Protein AF-A0AAN1PN14-F1 (afdb_monomer_lite)

Organism: Vibrio vulnificus (NCBI:txid672)

Foldseek 3Di:
DALLVLLLVQLVCQLVVVLVVQCVVDPDNPVSNVVSCVLSVVLSNVSSVVSSVQLVCVLVVNDDLVVLLQVLLVSQLVSLVVVVVVVQVVCVVVPDDPCVVNDPVVVVCCCVVPSVVVSNVSSNVSSVSSNVSVVVSNVVSVD

Radius of gyration: 17.79 Å; chains: 1; bounding box: 39×29×52 Å

Structure (mmCIF, N/CA/C/O backbone):
data_AF-A0AAN1PN14-F1
#
_entry.id   AF-A0AAN1PN14-F1
#
loop_
_atom_site.group_PDB
_atom_site.id
_atom_site.type_symbol
_atom_site.label_atom_id
_atom_site.label_alt_id
_atom_site.label_comp_id
_atom_site.label_asym_id
_atom_site.label_entity_id
_atom_site.label_seq_id
_atom_site.pdbx_PDB_ins_code
_atom_site.Cartn_x
_atom_site.Cartn_y
_atom_site.Cartn_z
_atom_site.occupancy
_atom_site.B_iso_or_equiv
_atom_site.auth_seq_id
_atom_site.auth_comp_id
_atom_site.auth_asym_id
_atom_site.auth_atom_id
_atom_site.pdbx_PDB_model_num
ATOM 1 N N . MET A 1 1 ? -9.177 -0.590 23.067 1.00 75.94 1 MET A N 1
ATOM 2 C CA . MET A 1 1 ? -7.770 -0.493 22.576 1.00 75.94 1 MET A CA 1
ATOM 3 C C . MET A 1 1 ? -7.384 0.954 22.214 1.00 75.94 1 MET A C 1
ATOM 5 O O . MET A 1 1 ? -8.272 1.714 21.849 1.00 75.94 1 MET A O 1
ATOM 9 N N . SER A 1 2 ? -6.109 1.380 22.307 1.00 84.75 2 SER A N 1
ATOM 10 C CA . SER A 1 2 ? -5.726 2.765 21.941 1.00 84.75 2 SER A CA 1
ATOM 11 C C . SER A 1 2 ? -5.593 2.947 20.413 1.00 84.75 2 SER A C 1
ATOM 13 O O . SER A 1 2 ? -5.033 2.071 19.748 1.00 84.75 2 SER A O 1
ATOM 15 N N . PRO A 1 3 ? -6.027 4.083 19.825 1.00 81.12 3 PRO A N 1
ATOM 16 C CA . PRO A 1 3 ? -5.933 4.314 18.376 1.00 81.12 3 PRO A CA 1
ATOM 17 C C . PRO A 1 3 ? -4.507 4.250 17.814 1.00 81.12 3 PRO A C 1
ATOM 19 O O . PRO A 1 3 ? -4.302 3.840 16.675 1.00 81.12 3 PRO A O 1
ATOM 22 N N . ARG A 1 4 ? -3.502 4.623 18.620 1.00 84.94 4 ARG A N 1
ATOM 23 C CA . ARG A 1 4 ? -2.086 4.508 18.234 1.00 84.94 4 ARG A CA 1
ATOM 24 C C . ARG A 1 4 ? -1.662 3.052 18.051 1.00 84.94 4 ARG A C 1
ATOM 26 O O . ARG A 1 4 ? -0.962 2.751 17.092 1.00 84.94 4 ARG A O 1
ATOM 33 N N . LEU A 1 5 ? -2.103 2.162 18.941 1.00 86.69 5 LEU A N 1
ATOM 34 C CA . LEU A 1 5 ? -1.763 0.741 18.880 1.00 86.69 5 LEU A CA 1
ATOM 35 C C . LEU A 1 5 ? -2.408 0.062 17.665 1.00 86.69 5 LEU A C 1
ATOM 37 O O . LEU A 1 5 ? -1.736 -0.689 16.967 1.00 86.69 5 LEU A O 1
ATOM 41 N N . ILE A 1 6 ? -3.665 0.406 17.366 1.00 85.94 6 ILE A N 1
ATOM 42 C CA . ILE A 1 6 ? -4.372 -0.033 16.150 1.00 85.94 6 ILE A CA 1
ATOM 43 C C . ILE A 1 6 ? -3.603 0.406 14.895 1.00 85.94 6 ILE A C 1
ATOM 45 O O . ILE A 1 6 ? -3.389 -0.379 13.973 1.00 85.94 6 ILE A O 1
ATOM 49 N N . GLY A 1 7 ? -3.131 1.658 14.876 1.00 84.38 7 GLY A N 1
ATOM 50 C CA . GLY A 1 7 ? -2.312 2.172 13.782 1.00 84.38 7 GLY A CA 1
ATOM 51 C C . GLY A 1 7 ? -1.036 1.362 13.563 1.00 84.38 7 GLY A C 1
ATOM 52 O O . GLY A 1 7 ? -0.779 0.910 12.450 1.00 84.38 7 GLY A O 1
ATOM 53 N N . ILE A 1 8 ? -0.268 1.126 14.629 1.00 88.44 8 ILE A N 1
ATOM 54 C CA . ILE A 1 8 ? 0.968 0.332 14.568 1.00 88.44 8 ILE A CA 1
ATOM 55 C C . ILE A 1 8 ? 0.681 -1.088 14.068 1.00 88.44 8 ILE A C 1
ATOM 57 O O . ILE A 1 8 ? 1.381 -1.563 13.178 1.00 88.44 8 ILE A O 1
ATOM 61 N N . GLN A 1 9 ? -0.365 -1.745 14.579 1.00 88.38 9 GLN A N 1
ATOM 62 C CA . GLN A 1 9 ? -0.741 -3.090 14.140 1.00 88.38 9 GLN A CA 1
ATOM 63 C C . GLN A 1 9 ? -1.064 -3.143 12.650 1.00 88.38 9 GLN A C 1
ATOM 65 O O . GLN A 1 9 ? -0.513 -3.983 11.945 1.00 88.38 9 GLN A O 1
ATOM 70 N N . ASN A 1 10 ? -1.891 -2.222 12.153 1.00 88.25 10 ASN A N 1
ATOM 71 C CA . ASN A 1 10 ? -2.222 -2.178 10.731 1.00 88.25 10 ASN A CA 1
ATOM 72 C C . ASN A 1 10 ? -0.972 -1.937 9.880 1.00 88.25 10 ASN A C 1
ATOM 74 O O . ASN A 1 10 ? -0.794 -2.609 8.870 1.00 88.25 10 ASN A O 1
ATOM 78 N N . GLY A 1 11 ? -0.071 -1.046 10.309 1.00 87.06 11 GLY A N 1
ATOM 79 C CA . GLY A 1 11 ? 1.216 -0.837 9.642 1.00 87.06 11 GLY A CA 1
ATOM 80 C C . GLY A 1 11 ? 2.069 -2.105 9.571 1.00 87.06 11 GLY A C 1
ATOM 81 O O . GLY A 1 11 ? 2.559 -2.451 8.500 1.00 87.06 11 GLY A O 1
ATOM 82 N N . VAL A 1 12 ? 2.202 -2.833 10.683 1.00 91.12 12 VAL A N 1
ATOM 83 C CA . VAL A 1 12 ? 2.953 -4.099 10.735 1.00 91.12 12 VAL A CA 1
ATOM 84 C C . VAL A 1 12 ? 2.306 -5.165 9.851 1.00 91.12 12 VAL A C 1
ATOM 86 O O . VAL A 1 12 ? 3.013 -5.847 9.115 1.00 91.12 12 VAL A O 1
ATOM 89 N N . ILE A 1 13 ? 0.976 -5.285 9.868 1.00 89.44 13 ILE A N 1
ATOM 90 C CA . ILE A 1 13 ? 0.243 -6.233 9.018 1.00 89.44 13 ILE A CA 1
ATOM 91 C C . ILE A 1 13 ? 0.508 -5.938 7.540 1.00 89.44 13 ILE A C 1
ATOM 93 O O . ILE A 1 13 ? 0.811 -6.860 6.790 1.00 89.44 13 ILE A O 1
ATOM 97 N N . VAL A 1 14 ? 0.448 -4.667 7.124 1.00 87.31 14 VAL A N 1
ATOM 98 C CA . VAL A 1 14 ? 0.771 -4.267 5.744 1.00 87.31 14 VAL A CA 1
ATOM 99 C C . VAL A 1 14 ? 2.205 -4.619 5.391 1.00 87.31 14 VAL A C 1
ATOM 101 O O . VAL A 1 14 ? 2.429 -5.217 4.341 1.00 87.31 14 VAL A O 1
ATOM 104 N N . PHE A 1 15 ? 3.155 -4.288 6.265 1.00 89.44 15 PHE A N 1
ATOM 105 C CA . PHE A 1 15 ? 4.563 -4.577 6.033 1.00 89.44 15 PHE A CA 1
ATOM 106 C C . PHE A 1 15 ? 4.792 -6.073 5.813 1.00 89.44 15 PHE A C 1
ATOM 108 O O . PHE A 1 15 ? 5.339 -6.472 4.790 1.00 89.44 15 PHE A O 1
ATOM 115 N N . VAL A 1 16 ? 4.331 -6.902 6.752 1.00 89.62 16 VAL A N 1
ATOM 116 C CA . VAL A 1 16 ? 4.549 -8.352 6.729 1.00 89.62 16 VAL A CA 1
ATOM 117 C C . VAL A 1 16 ? 3.828 -8.994 5.551 1.00 89.62 16 VAL A C 1
ATOM 119 O O . VAL A 1 16 ? 4.437 -9.770 4.823 1.00 89.62 16 VAL A O 1
ATOM 122 N N . PHE A 1 17 ? 2.558 -8.650 5.324 1.00 88.50 17 PHE A N 1
ATOM 123 C CA . PHE A 1 17 ? 1.767 -9.237 4.245 1.00 88.50 17 PHE A CA 1
ATOM 124 C C . PHE A 1 17 ? 2.409 -8.988 2.878 1.00 88.50 17 PHE A C 1
ATOM 126 O O . PHE A 1 17 ? 2.662 -9.932 2.132 1.00 88.50 17 PHE A O 1
ATOM 133 N N . TRP A 1 18 ? 2.730 -7.731 2.564 1.00 85.81 18 TRP A N 1
ATOM 134 C CA . TRP A 1 18 ? 3.303 -7.391 1.263 1.00 85.81 18 TRP A CA 1
ATOM 135 C C . TRP A 1 18 ? 4.757 -7.829 1.118 1.00 85.81 18 TRP A C 1
ATOM 137 O O . TRP A 1 18 ? 5.173 -8.151 0.007 1.00 85.81 18 TRP A O 1
ATOM 147 N N . LEU A 1 19 ? 5.513 -7.914 2.216 1.00 86.06 19 LEU A N 1
ATOM 148 C CA . LEU A 1 19 ? 6.843 -8.514 2.200 1.00 86.06 19 LEU A CA 1
ATOM 149 C C . LEU A 1 19 ? 6.750 -10.000 1.842 1.00 86.06 19 LEU A C 1
ATOM 151 O O . LEU A 1 19 ? 7.468 -10.452 0.958 1.00 86.06 19 LEU A O 1
ATOM 155 N N . CYS A 1 20 ? 5.834 -10.750 2.462 1.00 86.94 20 CYS A N 1
ATOM 156 C CA . CYS A 1 20 ? 5.604 -12.155 2.131 1.00 86.94 20 CYS A CA 1
ATOM 157 C C . CYS A 1 20 ? 5.176 -12.333 0.669 1.00 86.94 20 CYS A C 1
ATOM 159 O O . CYS A 1 20 ? 5.737 -13.178 -0.023 1.00 86.94 20 CYS A O 1
ATOM 161 N N . VAL A 1 21 ? 4.235 -11.518 0.181 1.00 84.75 21 VAL A N 1
ATOM 162 C CA . VAL A 1 21 ? 3.812 -11.549 -1.230 1.00 84.75 21 VAL A CA 1
ATOM 163 C C . VAL A 1 21 ? 4.989 -11.252 -2.162 1.00 84.75 21 VAL A C 1
ATOM 165 O O . VAL A 1 21 ? 5.204 -11.992 -3.116 1.00 84.75 21 VAL A O 1
ATOM 168 N N . GLY A 1 22 ? 5.789 -10.222 -1.875 1.00 82.19 22 GLY A N 1
ATOM 169 C CA . GLY A 1 22 ? 6.963 -9.874 -2.677 1.00 82.19 22 GLY A CA 1
ATOM 170 C C . GLY A 1 22 ? 8.019 -10.980 -2.700 1.00 82.19 22 GLY A C 1
ATOM 171 O O . GLY A 1 22 ? 8.559 -11.295 -3.756 1.00 82.19 22 GLY A O 1
ATOM 172 N N . LEU A 1 23 ? 8.274 -11.624 -1.559 1.00 84.00 23 LEU A N 1
ATOM 173 C CA . LEU A 1 23 ? 9.242 -12.719 -1.462 1.00 84.00 23 LEU A CA 1
ATOM 174 C C . LEU A 1 23 ? 8.794 -13.987 -2.192 1.00 84.00 23 LEU A C 1
ATOM 176 O O . LEU A 1 23 ? 9.643 -14.695 -2.719 1.00 84.00 23 LEU A O 1
ATOM 180 N N . LEU A 1 24 ? 7.489 -14.259 -2.271 1.00 84.31 24 LEU A N 1
ATOM 181 C CA . LEU A 1 24 ? 6.965 -15.370 -3.074 1.00 84.31 24 LEU A CA 1
ATOM 182 C C . LEU A 1 24 ? 7.142 -15.146 -4.582 1.00 84.31 24 LEU A C 1
ATOM 184 O O . LEU A 1 24 ? 7.164 -16.109 -5.344 1.00 84.31 24 LEU A O 1
ATOM 188 N N . LEU A 1 25 ? 7.255 -13.888 -5.013 1.00 81.56 25 LEU A N 1
ATOM 189 C CA . LEU A 1 25 ? 7.358 -13.506 -6.422 1.00 81.56 25 LEU A CA 1
ATOM 190 C C . LEU A 1 25 ? 8.805 -13.385 -6.920 1.00 81.56 25 LEU A C 1
ATOM 192 O O . LEU A 1 25 ? 9.011 -13.196 -8.118 1.00 81.56 25 LEU A O 1
ATOM 196 N N . VAL A 1 26 ? 9.805 -13.477 -6.037 1.00 80.88 26 VAL A N 1
ATOM 197 C CA . VAL A 1 26 ? 11.214 -13.264 -6.394 1.00 80.88 26 VAL A CA 1
ATOM 198 C C . VAL A 1 26 ? 12.054 -14.507 -6.122 1.00 80.88 26 VAL A C 1
ATOM 200 O O . VAL A 1 26 ? 11.977 -15.110 -5.058 1.00 80.88 26 VAL A O 1
ATOM 203 N N . SER A 1 27 ? 12.904 -14.864 -7.086 1.00 75.44 27 SER A N 1
ATOM 204 C CA . SER A 1 27 ? 13.800 -16.022 -6.994 1.00 75.44 27 SER A CA 1
ATOM 205 C C . SER A 1 27 ? 14.961 -15.808 -6.010 1.00 75.44 27 SER A C 1
ATOM 207 O O . SER A 1 27 ? 15.299 -16.714 -5.252 1.00 75.44 27 SER A O 1
ATOM 209 N N . ASP A 1 28 ? 15.535 -14.599 -5.967 1.00 81.75 28 ASP A N 1
ATOM 210 C CA . ASP A 1 28 ? 16.676 -14.247 -5.109 1.00 81.75 28 ASP A CA 1
ATOM 211 C C . ASP A 1 28 ? 16.267 -13.415 -3.888 1.00 81.75 28 ASP A C 1
ATOM 213 O O . ASP A 1 28 ? 16.406 -12.189 -3.832 1.00 81.75 28 ASP A O 1
ATOM 217 N N . TRP A 1 29 ? 15.805 -14.104 -2.848 1.00 78.56 29 TRP A N 1
ATOM 218 C CA . TRP A 1 29 ? 15.353 -13.489 -1.597 1.00 78.56 29 TRP A CA 1
ATOM 219 C C . TRP A 1 29 ? 16.418 -12.608 -0.915 1.00 78.56 29 TRP A C 1
ATOM 221 O O . TRP A 1 29 ? 16.075 -11.607 -0.292 1.00 78.56 29 TRP A O 1
ATOM 231 N N . ARG A 1 30 ? 17.715 -12.918 -1.057 1.00 77.56 30 ARG A N 1
ATOM 232 C CA . ARG A 1 30 ? 18.807 -12.178 -0.388 1.00 77.56 30 ARG A CA 1
ATOM 233 C C . ARG A 1 30 ? 18.923 -10.722 -0.838 1.00 77.56 30 ARG A C 1
ATOM 235 O O . ARG A 1 30 ? 19.200 -9.856 -0.015 1.00 77.56 30 ARG A O 1
ATOM 242 N N . ILE A 1 31 ? 18.707 -10.465 -2.126 1.00 76.12 31 ILE A N 1
ATOM 243 C CA . ILE A 1 31 ? 18.751 -9.115 -2.708 1.00 76.12 31 ILE A CA 1
ATOM 244 C C . ILE A 1 31 ? 17.358 -8.474 -2.637 1.00 76.12 31 ILE A C 1
ATOM 246 O O . ILE A 1 31 ? 17.231 -7.267 -2.434 1.00 76.12 31 ILE A O 1
ATOM 250 N N . ALA A 1 32 ? 16.305 -9.290 -2.721 1.00 74.75 32 ALA A N 1
ATOM 251 C CA . ALA A 1 32 ? 14.925 -8.831 -2.685 1.00 74.75 32 ALA A CA 1
ATOM 252 C C . ALA A 1 32 ? 14.506 -8.261 -1.324 1.00 74.75 32 ALA A C 1
ATOM 254 O O . ALA A 1 32 ? 13.845 -7.230 -1.288 1.00 74.75 32 ALA A O 1
ATOM 255 N N . ILE A 1 33 ? 14.894 -8.892 -0.205 1.00 80.94 33 ILE A N 1
ATOM 256 C CA . ILE A 1 33 ? 14.520 -8.442 1.149 1.00 80.94 33 ILE A CA 1
ATOM 257 C C . ILE A 1 33 ? 14.890 -6.972 1.401 1.00 80.94 33 ILE A C 1
ATOM 259 O O . ILE A 1 33 ? 13.992 -6.213 1.764 1.00 80.94 33 ILE A O 1
ATOM 263 N N . PRO A 1 34 ? 16.153 -6.528 1.231 1.00 81.25 34 PRO A N 1
ATOM 264 C CA . PRO A 1 34 ? 16.516 -5.141 1.517 1.00 81.25 34 PRO A CA 1
ATOM 265 C C . PRO A 1 34 ? 15.812 -4.146 0.586 1.00 81.25 34 PRO A C 1
ATOM 267 O O . PRO A 1 34 ? 15.389 -3.087 1.046 1.00 81.25 34 PRO A O 1
ATOM 270 N N . LEU A 1 35 ? 15.610 -4.502 -0.687 1.00 78.50 35 LEU A N 1
ATOM 271 C CA . LEU A 1 35 ? 14.853 -3.688 -1.644 1.00 78.50 35 LEU A CA 1
ATOM 272 C C . LEU A 1 35 ? 13.378 -3.565 -1.246 1.00 78.50 35 LEU A C 1
ATOM 274 O O . LEU A 1 35 ? 12.856 -2.457 -1.124 1.00 78.50 35 LEU A O 1
ATOM 278 N N . PHE A 1 36 ? 12.709 -4.687 -0.981 1.00 80.81 36 PHE A N 1
ATOM 279 C CA . PHE A 1 36 ? 11.320 -4.683 -0.533 1.00 80.81 36 PHE A CA 1
ATOM 280 C C . PHE A 1 36 ? 11.161 -3.958 0.796 1.00 80.81 36 PHE A C 1
ATOM 282 O O . PHE A 1 36 ? 10.224 -3.183 0.937 1.00 80.81 36 PHE A O 1
ATOM 289 N N . ALA A 1 37 ? 12.074 -4.140 1.749 1.00 82.81 37 ALA A N 1
ATOM 290 C CA . ALA A 1 37 ? 12.035 -3.428 3.019 1.00 82.81 37 ALA A CA 1
ATOM 291 C C . ALA A 1 37 ? 12.166 -1.909 2.823 1.00 82.81 37 ALA A C 1
ATOM 293 O O . ALA A 1 37 ? 11.390 -1.161 3.418 1.00 82.81 37 ALA A O 1
ATOM 294 N N . ALA A 1 38 ? 13.077 -1.454 1.955 1.00 82.81 38 ALA A N 1
ATOM 295 C CA . ALA A 1 38 ? 13.268 -0.033 1.663 1.00 82.81 38 ALA A CA 1
ATOM 296 C C . ALA A 1 38 ? 11.998 0.628 1.103 1.00 82.81 38 ALA A C 1
ATOM 298 O O . ALA A 1 38 ? 11.696 1.768 1.456 1.00 82.81 38 ALA A O 1
ATOM 299 N N . TYR A 1 39 ? 11.222 -0.093 0.288 1.00 81.25 39 TYR A N 1
ATOM 300 C CA . TYR A 1 39 ? 9.966 0.424 -0.256 1.00 81.25 39 TYR A CA 1
ATOM 301 C C . TYR A 1 39 ? 8.758 0.213 0.665 1.00 81.25 39 TYR A C 1
ATOM 303 O O . TYR A 1 39 ? 7.932 1.109 0.821 1.00 81.25 39 TYR A O 1
ATOM 311 N N . LEU A 1 40 ? 8.635 -0.949 1.306 1.00 85.06 40 LEU A N 1
ATOM 312 C CA . LEU A 1 40 ? 7.480 -1.292 2.139 1.00 85.06 40 LEU A CA 1
ATOM 313 C C . LEU A 1 40 ? 7.485 -0.559 3.474 1.00 85.06 40 LEU A C 1
ATOM 315 O O . LEU A 1 40 ? 6.413 -0.272 4.005 1.00 85.06 40 LEU A O 1
ATOM 319 N N . PHE A 1 41 ? 8.654 -0.237 4.023 1.00 87.44 41 PHE A N 1
ATOM 320 C CA . PHE A 1 41 ? 8.757 0.469 5.296 1.00 87.44 41 PHE A CA 1
ATOM 321 C C . PHE A 1 41 ? 8.067 1.847 5.277 1.00 87.44 41 PHE A C 1
ATOM 323 O O . PHE A 1 41 ? 7.170 2.056 6.101 1.00 87.44 41 PHE A O 1
ATOM 330 N N . PRO A 1 42 ? 8.368 2.772 4.339 1.00 85.00 42 PRO A N 1
ATOM 331 C CA . PRO A 1 42 ? 7.678 4.061 4.281 1.00 85.00 42 PRO A CA 1
ATOM 332 C C . PRO A 1 42 ? 6.176 3.909 4.002 1.00 85.00 42 PRO A C 1
ATOM 334 O O . PRO A 1 42 ? 5.374 4.605 4.623 1.00 85.00 42 PRO A O 1
ATOM 337 N N . ILE A 1 43 ? 5.768 2.958 3.153 1.00 86.19 43 ILE A N 1
ATOM 338 C CA . ILE A 1 43 ? 4.343 2.665 2.905 1.00 86.19 43 ILE A CA 1
ATOM 339 C C . ILE A 1 43 ? 3.649 2.245 4.204 1.00 86.19 43 ILE A C 1
ATOM 341 O O . ILE A 1 43 ? 2.569 2.734 4.538 1.00 86.19 43 ILE A O 1
ATOM 345 N N . SER A 1 44 ? 4.289 1.367 4.968 1.00 87.50 44 SER A N 1
ATOM 346 C CA . SER A 1 44 ? 3.746 0.829 6.214 1.00 87.50 44 SER A CA 1
ATOM 347 C C . SER A 1 44 ? 3.639 1.900 7.297 1.00 87.50 44 SER A C 1
ATOM 349 O O . SER A 1 44 ? 2.654 1.922 8.036 1.00 87.50 44 SER A O 1
ATOM 351 N N . LEU A 1 45 ? 4.585 2.844 7.351 1.00 88.69 45 LEU A N 1
ATOM 352 C CA . LEU A 1 45 ? 4.496 4.022 8.218 1.00 88.69 45 LEU A CA 1
ATOM 353 C C . LEU A 1 45 ? 3.322 4.934 7.841 1.00 88.69 45 LEU A C 1
ATOM 355 O O . LEU A 1 45 ? 2.581 5.372 8.724 1.00 88.69 45 LEU A O 1
ATOM 359 N N . VAL A 1 46 ? 3.113 5.186 6.543 1.00 87.56 46 VAL A N 1
ATOM 360 C CA . VAL A 1 46 ? 1.968 5.973 6.053 1.00 87.56 46 VAL A CA 1
ATOM 361 C C . VAL A 1 46 ? 0.652 5.301 6.446 1.00 87.56 46 VAL A C 1
ATOM 363 O O . VAL A 1 46 ? -0.247 5.959 6.980 1.00 87.56 46 VAL A O 1
ATOM 366 N N . VAL A 1 47 ? 0.548 3.982 6.260 1.00 86.75 47 VAL A N 1
ATOM 367 C CA . VAL A 1 47 ? -0.630 3.212 6.679 1.00 86.75 47 VAL A CA 1
ATOM 368 C C . VAL A 1 47 ? -0.819 3.262 8.194 1.00 86.75 47 VAL A C 1
ATOM 370 O O . VAL A 1 47 ? -1.957 3.418 8.646 1.00 86.75 47 VAL A O 1
ATOM 373 N N . ALA A 1 48 ? 0.257 3.181 8.981 1.00 88.00 48 ALA A N 1
ATOM 374 C CA . ALA A 1 48 ? 0.183 3.222 10.437 1.00 88.00 48 ALA A CA 1
ATOM 375 C C . ALA A 1 48 ? -0.339 4.566 10.957 1.00 88.00 48 ALA A C 1
ATOM 377 O O . ALA A 1 48 ? -1.295 4.609 11.738 1.00 88.00 48 ALA A O 1
ATOM 378 N N . TRP A 1 49 ? 0.248 5.672 10.489 1.00 88.62 49 TRP A N 1
ATOM 379 C CA . TRP A 1 49 ? -0.169 7.025 10.861 1.00 88.62 49 TRP A CA 1
ATOM 380 C C . TRP A 1 49 ? -1.632 7.284 10.490 1.00 88.62 49 TRP A C 1
ATOM 382 O O . TRP A 1 49 ? -2.429 7.750 11.311 1.00 88.62 49 TRP A O 1
ATOM 392 N N . ARG A 1 50 ? -2.014 6.911 9.266 1.00 86.19 50 ARG A N 1
ATOM 393 C CA . ARG A 1 50 ? -3.378 7.078 8.770 1.00 86.19 50 ARG A CA 1
ATOM 394 C C . ARG A 1 50 ? -4.378 6.221 9.541 1.00 86.19 50 ARG A C 1
ATOM 396 O O . ARG A 1 50 ? -5.433 6.716 9.930 1.00 86.19 50 ARG A O 1
ATOM 403 N N . SER A 1 51 ? -4.045 4.960 9.800 1.00 85.00 51 SER A N 1
ATOM 404 C CA . SER A 1 51 ? -4.882 4.052 10.587 1.00 85.00 51 SER A CA 1
ATOM 405 C C . SER A 1 51 ? -5.092 4.571 12.008 1.00 85.00 51 SER A C 1
ATOM 407 O O . SER A 1 51 ? -6.206 4.491 12.518 1.00 85.00 51 SER A O 1
ATOM 409 N N . ALA A 1 52 ? -4.074 5.187 12.619 1.00 85.94 52 ALA A N 1
ATOM 410 C CA . ALA A 1 52 ? -4.219 5.839 13.917 1.00 85.94 52 ALA A CA 1
ATOM 411 C C . ALA A 1 52 ? -5.164 7.053 13.861 1.00 85.94 52 ALA A C 1
ATOM 413 O O . ALA A 1 52 ? -6.022 7.211 14.734 1.00 85.94 52 ALA A O 1
ATOM 414 N N . LYS A 1 53 ? -5.052 7.895 12.821 1.00 87.25 53 LYS A N 1
ATOM 415 C CA . LYS A 1 53 ? -5.944 9.050 12.608 1.00 87.25 53 LYS A CA 1
ATOM 416 C C . LYS A 1 53 ? -7.393 8.607 12.387 1.00 87.25 53 LYS A C 1
ATOM 418 O O . LYS A 1 53 ? -8.302 9.121 13.037 1.00 87.25 53 LYS A O 1
ATOM 423 N N . LEU A 1 54 ? -7.604 7.628 11.511 1.00 86.06 54 LEU A N 1
ATOM 424 C CA . LEU A 1 54 ? -8.926 7.076 11.228 1.00 86.06 54 LEU A CA 1
ATOM 425 C C . LEU A 1 54 ? -9.513 6.354 12.444 1.00 86.06 54 LEU A C 1
ATOM 427 O O . LEU A 1 54 ? -10.687 6.548 12.736 1.00 86.06 54 LEU A O 1
ATOM 431 N N . GLY A 1 55 ? -8.702 5.613 13.204 1.00 83.38 55 GLY A N 1
ATOM 432 C CA . GLY A 1 55 ? -9.118 4.973 14.453 1.00 83.38 55 GLY A CA 1
ATOM 433 C C . GLY A 1 55 ? -9.536 5.979 15.529 1.00 83.38 55 GLY A C 1
ATOM 434 O O . GLY A 1 55 ? -10.532 5.766 16.214 1.00 83.38 55 GLY A O 1
ATOM 435 N N . CYS A 1 56 ? -8.841 7.117 15.640 1.00 84.38 56 CYS A N 1
ATOM 436 C CA . CYS A 1 56 ? -9.234 8.208 16.538 1.00 84.38 56 CYS A CA 1
ATOM 437 C C . CYS A 1 56 ? -10.596 8.796 16.141 1.00 84.38 56 CYS A C 1
ATOM 439 O O . CYS A 1 56 ? -11.470 8.989 16.984 1.00 84.38 56 CYS A O 1
ATOM 441 N N . ASN A 1 57 ? -10.804 9.032 14.847 1.00 84.94 57 ASN A N 1
ATOM 442 C CA . ASN A 1 57 ? -12.074 9.552 14.354 1.00 84.94 57 ASN A CA 1
ATOM 443 C C . ASN A 1 57 ? -13.213 8.524 14.455 1.00 84.94 57 ASN A C 1
ATOM 445 O O . ASN A 1 57 ? -14.354 8.904 14.709 1.00 84.94 57 ASN A O 1
ATOM 449 N N . LEU A 1 58 ? -12.911 7.234 14.288 1.00 84.38 58 LEU A N 1
ATOM 450 C CA . LEU A 1 58 ? -13.860 6.138 14.465 1.00 84.38 58 LEU A CA 1
ATOM 451 C C . LEU A 1 58 ? -14.301 6.020 15.929 1.00 84.38 58 LEU A C 1
ATOM 453 O O . LEU A 1 58 ? -15.493 5.882 16.188 1.00 84.38 58 LEU A O 1
ATOM 457 N N . ALA A 1 59 ? -13.373 6.168 16.880 1.00 82.62 59 ALA A N 1
ATOM 458 C CA . ALA A 1 59 ? -13.687 6.220 18.309 1.00 82.62 59 ALA A CA 1
ATOM 459 C C . ALA A 1 59 ? -14.592 7.414 18.669 1.00 82.62 59 ALA A C 1
ATOM 461 O O . ALA A 1 59 ? -15.435 7.307 19.553 1.00 82.62 59 ALA A O 1
ATOM 462 N N . LYS A 1 60 ? -14.464 8.532 17.944 1.00 85.06 60 LYS A N 1
ATOM 463 C CA . LYS A 1 60 ? -15.349 9.705 18.057 1.00 85.06 60 LYS A CA 1
ATOM 464 C C . LYS A 1 60 ? -16.654 9.580 17.255 1.00 85.06 60 LYS A C 1
ATOM 466 O O . LYS A 1 60 ? -17.417 10.535 17.207 1.00 85.06 60 LYS A O 1
ATOM 471 N N . GLN A 1 61 ? -16.895 8.443 16.594 1.00 79.56 61 GLN A N 1
ATOM 472 C CA . GLN A 1 61 ? -18.027 8.211 15.683 1.00 79.56 61 GLN A CA 1
ATOM 473 C C . GLN A 1 61 ? -18.126 9.211 14.513 1.00 79.56 61 GLN A C 1
ATOM 475 O O . GLN A 1 61 ? -19.168 9.344 13.879 1.00 79.56 61 GLN A O 1
ATOM 480 N N . CYS A 1 62 ? -17.027 9.885 14.168 1.00 77.25 62 CYS A N 1
ATOM 481 C CA . CYS A 1 62 ? -16.992 10.906 13.119 1.00 77.25 62 CYS A CA 1
ATOM 482 C C . CYS A 1 62 ? -16.671 10.348 11.723 1.00 77.25 62 CYS A C 1
ATOM 484 O O . CYS A 1 62 ? -16.505 11.123 10.783 1.00 77.25 62 CYS A O 1
ATOM 486 N N . VAL A 1 63 ? -16.502 9.029 11.568 1.00 78.06 63 VAL A N 1
ATOM 487 C CA . VAL A 1 63 ? -16.015 8.422 10.320 1.00 78.06 63 VAL A CA 1
ATOM 488 C C . VAL A 1 63 ? -16.912 7.296 9.829 1.00 78.06 63 VAL A C 1
ATOM 490 O O . VAL A 1 63 ? -17.329 6.415 10.577 1.00 78.06 63 VAL A O 1
ATOM 493 N N . THR A 1 64 ? -17.161 7.323 8.521 1.00 83.00 64 THR A N 1
ATOM 494 C CA . THR A 1 64 ? -17.978 6.352 7.797 1.00 83.00 64 THR A CA 1
ATOM 495 C C . THR A 1 64 ? -17.110 5.340 7.048 1.00 83.00 64 THR A C 1
ATOM 497 O O . THR A 1 64 ? -15.947 5.597 6.731 1.00 83.00 64 THR A O 1
ATOM 500 N N . VAL A 1 65 ? -17.705 4.197 6.701 1.00 86.94 65 VAL A N 1
ATOM 501 C CA . VAL A 1 65 ? -17.094 3.150 5.858 1.00 86.94 65 VAL A CA 1
ATOM 502 C C . VAL A 1 65 ? -16.520 3.739 4.560 1.00 86.94 65 VAL A C 1
ATOM 504 O O . VAL A 1 65 ? -15.424 3.381 4.133 1.00 86.94 65 VAL A O 1
ATOM 507 N N . LYS A 1 66 ? -17.236 4.703 3.960 1.00 87.38 66 LYS A N 1
ATOM 508 C CA . LYS A 1 66 ? -16.831 5.373 2.717 1.00 87.38 66 LYS A CA 1
ATOM 509 C C . LYS A 1 66 ? -15.495 6.098 2.858 1.00 87.38 66 LYS A C 1
ATOM 511 O O . LYS A 1 66 ? -14.680 6.028 1.947 1.00 87.38 66 LYS A O 1
ATOM 516 N N . ALA A 1 67 ? -15.246 6.749 3.992 1.00 86.44 67 ALA A N 1
ATOM 517 C CA . ALA A 1 67 ? -13.985 7.449 4.214 1.00 86.44 67 ALA A CA 1
ATOM 518 C C . ALA A 1 67 ? -12.801 6.471 4.273 1.00 86.44 67 ALA A C 1
ATOM 520 O O . ALA A 1 67 ? -11.759 6.746 3.690 1.00 86.44 67 ALA A O 1
ATOM 521 N N . TYR A 1 68 ? -12.969 5.299 4.894 1.00 87.94 68 TYR A N 1
ATOM 522 C CA . TYR A 1 68 ? -11.939 4.254 4.900 1.00 87.94 68 TYR A CA 1
ATOM 523 C C . TYR A 1 68 ? -11.629 3.719 3.495 1.00 87.94 68 TYR A C 1
ATOM 525 O O . TYR A 1 68 ? -10.454 3.545 3.162 1.00 87.94 68 TYR A O 1
ATOM 533 N N . ALA A 1 69 ? -12.665 3.512 2.677 1.00 89.06 69 ALA A N 1
ATOM 534 C CA . ALA A 1 69 ? -12.552 3.052 1.294 1.00 89.06 69 ALA A CA 1
ATOM 535 C C . ALA A 1 69 ? -11.861 4.084 0.384 1.00 89.06 69 ALA A C 1
ATOM 537 O O . ALA A 1 69 ? -10.866 3.767 -0.262 1.00 89.06 69 ALA A O 1
ATOM 538 N N . VAL A 1 70 ? -12.334 5.338 0.383 1.00 89.62 70 VAL A N 1
ATOM 539 C CA . VAL A 1 70 ? -11.775 6.429 -0.444 1.00 89.62 70 VAL A CA 1
ATOM 540 C C . VAL A 1 70 ? -10.318 6.673 -0.104 1.00 89.62 70 VAL A C 1
ATOM 542 O O . VAL A 1 70 ? -9.454 6.731 -0.971 1.00 89.62 70 VAL A O 1
ATOM 545 N N . GLU A 1 71 ? -10.021 6.776 1.179 1.00 87.38 71 GLU A N 1
ATOM 546 C CA . GLU A 1 71 ? -8.656 6.997 1.599 1.00 87.38 71 GLU A CA 1
ATOM 547 C C . GLU A 1 71 ? -7.770 5.758 1.324 1.00 87.38 71 GLU A C 1
ATOM 549 O O . GLU A 1 71 ? -6.575 5.889 1.069 1.00 87.38 71 GLU A O 1
ATOM 554 N N . GLY A 1 72 ? -8.343 4.545 1.354 1.00 88.12 72 GLY A N 1
ATOM 555 C CA . GLY A 1 72 ? -7.682 3.311 0.920 1.00 88.12 72 GLY A CA 1
ATOM 556 C C . GLY A 1 72 ? -7.288 3.376 -0.551 1.00 88.12 72 GLY A C 1
ATOM 557 O O . GLY A 1 72 ? -6.139 3.101 -0.894 1.00 88.12 72 GLY A O 1
ATOM 558 N N . PHE A 1 73 ? -8.219 3.837 -1.388 1.00 91.38 73 PHE A N 1
ATOM 559 C CA . PHE A 1 73 ? -7.991 4.081 -2.804 1.00 91.38 73 PHE A CA 1
ATOM 560 C C . PHE A 1 73 ? -6.873 5.088 -3.051 1.00 91.38 73 PHE A C 1
ATOM 562 O O . PHE A 1 73 ? -5.945 4.790 -3.798 1.00 91.38 73 PHE A O 1
ATOM 569 N N . LEU A 1 74 ? -6.919 6.246 -2.387 1.00 88.69 74 LEU A N 1
ATOM 570 C CA . LEU A 1 74 ? -5.921 7.303 -2.563 1.00 88.69 74 LEU A CA 1
ATOM 571 C C . LEU A 1 74 ? -4.510 6.827 -2.214 1.00 88.69 74 LEU A C 1
ATOM 573 O O . LEU A 1 74 ? -3.570 7.125 -2.948 1.00 88.69 74 LEU A O 1
ATOM 577 N N . VAL A 1 75 ? -4.355 6.056 -1.133 1.00 86.38 75 VAL A N 1
ATOM 578 C CA . VAL A 1 75 ? -3.051 5.488 -0.763 1.00 86.38 75 VAL A CA 1
ATOM 579 C C . VAL A 1 75 ? -2.573 4.490 -1.815 1.00 86.38 75 VAL A C 1
ATOM 581 O O . VAL A 1 75 ? -1.451 4.632 -2.293 1.00 86.38 75 VAL A O 1
ATOM 584 N N . GLY A 1 76 ? -3.409 3.524 -2.213 1.00 86.69 76 GLY A N 1
ATOM 585 C CA . GLY A 1 76 ? -3.032 2.535 -3.231 1.00 86.69 76 GLY A CA 1
ATOM 586 C C . GLY A 1 76 ? -2.646 3.188 -4.562 1.00 86.69 76 GLY A C 1
ATOM 587 O O . GLY A 1 76 ? -1.600 2.882 -5.130 1.00 86.69 76 GLY A O 1
ATOM 588 N N . PHE A 1 77 ? -3.442 4.159 -5.008 1.00 88.06 77 PHE A N 1
ATOM 589 C CA . PHE A 1 77 ? -3.201 4.925 -6.228 1.00 88.06 77 PHE A CA 1
ATOM 590 C C . PHE A 1 77 ? -1.888 5.720 -6.162 1.00 88.06 77 PHE A C 1
ATOM 592 O O . PHE A 1 77 ? -1.065 5.645 -7.072 1.00 88.06 77 PHE A O 1
ATOM 599 N N . THR A 1 78 ? -1.655 6.437 -5.058 1.00 85.94 78 THR A N 1
ATOM 600 C CA . THR A 1 78 ? -0.447 7.257 -4.871 1.00 85.94 78 THR A CA 1
ATOM 601 C C . THR A 1 78 ? 0.809 6.398 -4.822 1.00 85.94 78 THR A C 1
ATOM 603 O O . THR A 1 78 ? 1.798 6.717 -5.476 1.00 85.94 78 THR A O 1
ATOM 606 N N . VAL A 1 79 ? 0.767 5.287 -4.080 1.00 84.88 79 VAL A N 1
ATOM 607 C CA . VAL A 1 79 ? 1.878 4.330 -4.021 1.00 84.88 79 VAL A CA 1
ATOM 608 C C . VAL A 1 79 ? 2.201 3.825 -5.424 1.00 84.88 79 VAL A C 1
ATOM 610 O O . VAL A 1 79 ? 3.358 3.872 -5.824 1.00 84.88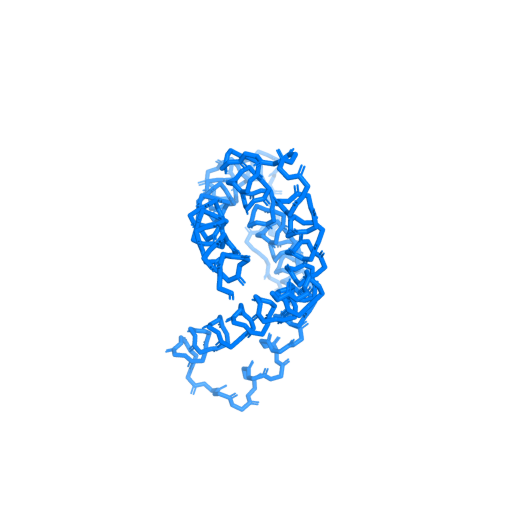 79 VAL A O 1
ATOM 613 N N . CYS A 1 80 ? 1.196 3.428 -6.206 1.00 87.00 80 CYS A N 1
ATOM 614 C CA . CYS A 1 80 ? 1.415 2.946 -7.568 1.00 87.00 80 CYS A CA 1
ATOM 615 C C . CYS A 1 80 ? 2.106 3.991 -8.463 1.00 87.00 80 CYS A C 1
ATOM 617 O O . CYS A 1 80 ? 3.085 3.666 -9.134 1.00 87.00 80 CYS A O 1
ATOM 619 N N . ILE A 1 81 ? 1.677 5.256 -8.406 1.00 85.25 81 ILE A N 1
ATOM 620 C CA . ILE A 1 81 ? 2.311 6.353 -9.157 1.00 85.25 81 ILE A CA 1
ATOM 621 C C . ILE A 1 81 ? 3.768 6.561 -8.737 1.00 85.25 81 ILE A C 1
ATOM 623 O O . ILE A 1 81 ? 4.638 6.710 -9.594 1.00 85.25 81 ILE A O 1
ATOM 627 N N . VAL A 1 82 ? 4.053 6.559 -7.431 1.00 83.25 82 VAL A N 1
ATOM 628 C CA . VAL A 1 82 ? 5.424 6.718 -6.923 1.00 83.25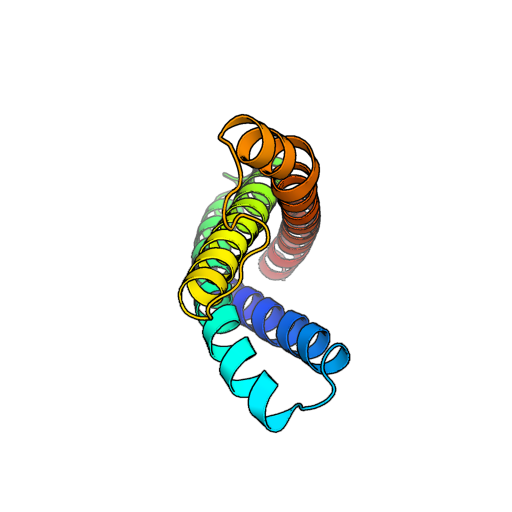 82 VAL A CA 1
ATOM 629 C C . VAL A 1 82 ? 6.314 5.578 -7.417 1.00 83.25 82 VAL A C 1
ATOM 631 O O . VAL A 1 82 ? 7.431 5.829 -7.865 1.00 83.25 82 VAL A O 1
ATOM 634 N N . PHE A 1 83 ? 5.813 4.341 -7.405 1.00 82.19 83 PHE A N 1
ATOM 635 C CA . PHE A 1 83 ? 6.537 3.198 -7.959 1.00 82.19 83 PHE A CA 1
ATOM 636 C C . PHE A 1 83 ? 6.795 3.351 -9.456 1.00 82.19 83 PHE A C 1
ATOM 638 O O . PHE A 1 83 ? 7.935 3.175 -9.873 1.00 82.19 83 PHE A O 1
ATOM 645 N N . PHE A 1 84 ? 5.799 3.755 -10.251 1.00 81.75 84 PHE A N 1
ATOM 646 C CA . PHE A 1 84 ? 6.014 4.045 -11.670 1.00 81.75 84 PHE A CA 1
ATOM 647 C C . PHE A 1 84 ? 7.108 5.099 -11.880 1.00 81.75 84 PHE A C 1
ATOM 649 O O . PHE A 1 84 ? 8.000 4.890 -12.701 1.00 81.75 84 PHE A O 1
ATOM 656 N N . GLY A 1 85 ? 7.094 6.193 -11.112 1.00 78.38 85 GLY A N 1
ATOM 657 C CA . GLY A 1 85 ? 8.119 7.238 -11.196 1.00 78.38 85 GLY A CA 1
ATOM 658 C C . GLY A 1 85 ? 9.522 6.735 -10.843 1.00 78.38 85 GLY A C 1
ATOM 659 O O . GLY A 1 85 ? 10.489 7.066 -11.532 1.00 78.38 85 GLY A O 1
ATOM 660 N N . LEU A 1 86 ? 9.640 5.885 -9.820 1.00 75.31 86 LEU A N 1
ATOM 661 C CA . LEU A 1 86 ? 10.907 5.263 -9.425 1.00 75.31 86 LEU A CA 1
ATOM 662 C C . LEU A 1 86 ? 11.406 4.266 -10.475 1.00 75.31 86 LEU A C 1
ATOM 664 O O . LEU A 1 86 ? 12.595 4.248 -10.785 1.00 75.31 86 LEU A O 1
ATOM 668 N N . THR A 1 87 ? 10.513 3.464 -11.057 1.00 76.56 87 THR A N 1
ATOM 669 C CA . THR A 1 87 ? 10.856 2.516 -12.121 1.00 76.56 87 THR A CA 1
ATOM 670 C C . THR A 1 87 ? 11.334 3.239 -13.376 1.00 76.56 87 THR A C 1
ATOM 672 O O . THR A 1 87 ? 12.377 2.873 -13.909 1.00 76.56 87 THR A O 1
ATOM 675 N N . ILE A 1 88 ? 10.634 4.292 -13.810 1.00 73.94 88 ILE A N 1
ATOM 676 C CA . ILE A 1 88 ? 11.044 5.110 -14.962 1.00 73.94 88 ILE A CA 1
ATOM 677 C C . ILE A 1 88 ? 12.400 5.773 -14.689 1.00 73.94 88 ILE A C 1
ATOM 679 O O . ILE A 1 88 ? 13.285 5.715 -15.537 1.00 73.94 88 ILE A O 1
ATOM 683 N N . SER A 1 89 ? 12.598 6.335 -13.491 1.00 70.25 89 SER A N 1
ATOM 684 C CA . SER A 1 89 ? 13.877 6.944 -13.098 1.00 70.25 89 SER A CA 1
ATOM 685 C C . SER A 1 89 ? 15.026 5.934 -13.159 1.00 70.25 89 SER A C 1
ATOM 687 O O . SER A 1 89 ? 16.056 6.209 -13.766 1.00 70.25 89 SER A O 1
ATOM 689 N N . ASN A 1 90 ? 14.842 4.740 -12.591 1.00 70.38 90 ASN A N 1
ATOM 690 C CA . ASN A 1 90 ? 15.867 3.695 -12.603 1.00 70.38 90 ASN A CA 1
ATOM 691 C C . ASN A 1 90 ? 16.180 3.188 -14.017 1.00 70.38 90 ASN A C 1
ATOM 693 O O . ASN A 1 90 ? 17.342 2.933 -14.317 1.00 70.38 90 ASN A O 1
ATOM 697 N N . GLN A 1 91 ? 15.172 3.063 -14.885 1.00 67.06 91 GLN A N 1
ATOM 698 C CA . GLN A 1 91 ? 15.383 2.690 -16.286 1.00 67.06 91 GLN A CA 1
ATOM 699 C C . GLN A 1 91 ? 16.134 3.790 -17.050 1.00 67.06 91 GLN A C 1
ATOM 701 O O . GLN A 1 91 ? 17.031 3.480 -17.826 1.00 67.06 91 GLN A O 1
ATOM 706 N N . ALA A 1 92 ? 15.835 5.069 -16.796 1.00 61.12 92 ALA A N 1
ATOM 707 C CA . ALA A 1 92 ? 16.524 6.191 -17.439 1.00 61.12 92 ALA A CA 1
ATOM 708 C C . ALA A 1 92 ? 18.023 6.244 -17.092 1.00 61.12 92 ALA A C 1
ATOM 710 O O . ALA A 1 92 ? 18.846 6.583 -17.939 1.00 61.12 92 ALA A O 1
ATOM 711 N N . PHE A 1 93 ? 18.401 5.860 -15.868 1.00 61.53 93 PHE A N 1
ATOM 712 C CA . PHE A 1 93 ? 19.811 5.719 -15.480 1.00 61.53 93 PHE A CA 1
ATOM 713 C C . PHE A 1 93 ? 20.480 4.455 -16.048 1.00 61.53 93 PHE A C 1
ATOM 715 O O . PHE A 1 93 ? 21.707 4.390 -16.106 1.00 61.53 93 PHE A O 1
ATOM 722 N N . ALA A 1 94 ? 19.698 3.468 -16.490 1.00 61.38 94 ALA A N 1
ATOM 723 C CA . ALA A 1 94 ? 20.162 2.189 -17.014 1.00 61.38 94 ALA A CA 1
ATOM 724 C C . ALA A 1 94 ? 19.973 2.087 -18.540 1.00 61.38 94 ALA A C 1
ATOM 726 O O . ALA A 1 94 ? 19.375 1.131 -19.009 1.00 61.38 94 ALA A O 1
ATOM 727 N N . ALA A 1 95 ? 20.471 3.072 -19.301 1.00 53.94 95 ALA A N 1
ATOM 728 C CA . ALA A 1 95 ? 20.672 3.057 -20.765 1.00 53.94 95 ALA A CA 1
ATOM 729 C C . ALA A 1 95 ? 19.661 2.226 -21.600 1.00 53.94 95 ALA A C 1
ATOM 731 O O . ALA A 1 95 ? 20.063 1.425 -22.448 1.00 53.94 95 ALA A O 1
ATOM 732 N N . GLY A 1 96 ? 18.362 2.397 -21.347 1.00 58.47 96 GLY A N 1
ATOM 733 C CA . GLY A 1 96 ? 17.302 1.690 -22.060 1.00 58.47 96 GLY A CA 1
ATOM 734 C C . GLY A 1 96 ? 15.966 1.738 -21.323 1.00 58.47 96 GLY A C 1
ATOM 735 O O . GLY A 1 96 ? 15.736 0.976 -20.382 1.00 58.47 96 GLY A O 1
ATOM 736 N N . THR A 1 97 ? 15.058 2.601 -21.776 1.00 61.12 97 THR A N 1
ATOM 737 C CA . THR A 1 97 ? 13.673 2.686 -21.280 1.00 61.12 97 THR A CA 1
ATOM 738 C C . THR A 1 97 ? 12.653 2.322 -22.358 1.00 61.12 97 THR A C 1
ATOM 740 O O . THR A 1 97 ? 12.921 2.421 -23.552 1.00 61.12 97 THR A O 1
ATOM 743 N N . VAL A 1 98 ? 11.433 1.952 -21.945 1.00 62.41 98 VAL A N 1
ATOM 744 C CA . VAL A 1 98 ? 10.285 1.759 -22.863 1.00 62.41 98 VAL A CA 1
ATOM 745 C C . VAL A 1 98 ? 9.909 3.062 -23.595 1.00 62.41 98 VAL A C 1
ATOM 747 O O . VAL A 1 98 ? 9.196 3.027 -24.594 1.00 62.41 98 VAL A O 1
ATOM 750 N N . LEU A 1 99 ? 10.389 4.210 -23.106 1.00 62.59 99 LEU A N 1
ATOM 751 C CA . LEU A 1 99 ? 10.117 5.540 -23.642 1.00 62.59 99 LEU A CA 1
ATOM 752 C C . LEU A 1 99 ? 11.345 6.174 -24.321 1.00 62.59 99 LEU A C 1
ATOM 754 O O . LEU A 1 99 ? 11.306 7.358 -24.658 1.00 62.59 99 LEU A O 1
ATOM 758 N N . ASP A 1 100 ? 12.431 5.427 -24.538 1.00 66.00 100 ASP A N 1
ATOM 759 C CA . ASP A 1 100 ? 13.618 5.977 -25.195 1.00 66.00 100 ASP A CA 1
ATOM 760 C C . ASP A 1 100 ? 13.323 6.269 -26.666 1.00 66.00 100 ASP A C 1
ATOM 762 O O . ASP A 1 100 ? 12.994 5.379 -27.448 1.00 66.00 100 ASP A O 1
ATOM 766 N N . GLY A 1 101 ? 13.419 7.549 -27.036 1.00 69.38 101 GLY A N 1
ATOM 767 C CA . GLY A 1 101 ? 13.032 8.032 -28.362 1.00 69.38 101 GLY A CA 1
ATOM 768 C C . GLY A 1 101 ? 11.518 8.090 -28.596 1.00 69.38 101 GLY A C 1
ATOM 769 O O . GLY A 1 101 ? 11.102 8.286 -29.736 1.00 69.38 101 GLY A O 1
ATOM 770 N N . ALA A 1 102 ? 10.698 7.927 -27.551 1.00 73.12 102 ALA A N 1
ATOM 771 C CA . ALA A 1 102 ? 9.247 7.996 -27.668 1.00 73.12 102 ALA A CA 1
ATOM 772 C C . ALA A 1 102 ? 8.774 9.432 -27.913 1.00 73.12 102 ALA A C 1
ATOM 774 O O . ALA A 1 102 ? 9.175 10.372 -27.223 1.00 73.12 102 ALA A O 1
ATOM 775 N N . ASP A 1 103 ? 7.874 9.582 -28.880 1.00 82.75 103 ASP A N 1
ATOM 776 C CA . ASP A 1 103 ? 7.211 10.852 -29.132 1.00 82.75 103 ASP A CA 1
ATOM 777 C C . ASP A 1 103 ? 6.140 11.122 -28.059 1.00 82.75 103 ASP A C 1
ATOM 779 O O . ASP A 1 103 ? 5.669 10.224 -27.351 1.00 82.75 103 ASP A O 1
ATOM 783 N N . LEU A 1 104 ? 5.704 12.375 -27.945 1.00 80.50 104 LEU A N 1
ATOM 784 C CA . LEU A 1 104 ? 4.755 12.827 -26.921 1.00 80.50 104 LEU A CA 1
ATOM 785 C C . LEU A 1 104 ? 3.428 12.041 -26.982 1.00 80.50 104 LEU A C 1
ATOM 787 O O . LEU A 1 104 ? 2.807 11.759 -25.958 1.00 80.50 104 LEU A O 1
ATOM 791 N N . ASN A 1 105 ? 3.031 11.611 -28.181 1.00 87.06 105 ASN A N 1
ATOM 792 C CA . ASN A 1 105 ? 1.861 10.763 -28.408 1.00 8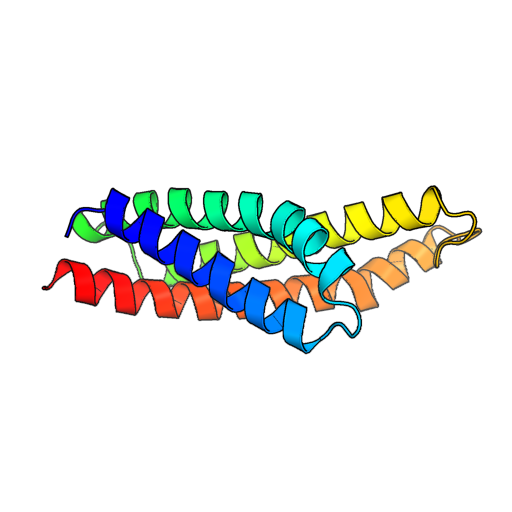7.06 105 ASN A CA 1
ATOM 793 C C . ASN A 1 105 ? 2.017 9.348 -27.817 1.00 87.06 105 ASN A C 1
ATOM 795 O O . ASN A 1 105 ? 1.064 8.794 -27.270 1.00 87.06 105 ASN A O 1
ATOM 799 N N . ASP A 1 106 ? 3.211 8.761 -27.885 1.00 81.44 106 ASP A N 1
ATOM 800 C CA . ASP A 1 106 ? 3.468 7.416 -27.362 1.00 81.44 106 ASP A CA 1
ATOM 801 C C . ASP A 1 106 ? 3.544 7.423 -25.833 1.00 81.44 106 ASP A C 1
ATOM 803 O O . ASP A 1 106 ? 3.000 6.527 -25.182 1.00 81.44 106 ASP A O 1
ATOM 807 N N . ILE A 1 107 ? 4.079 8.501 -25.250 1.00 81.88 107 ILE A N 1
ATOM 808 C CA . ILE A 1 107 ? 4.015 8.756 -23.804 1.00 81.88 107 ILE A CA 1
ATOM 809 C C . ILE A 1 107 ? 2.553 8.860 -23.345 1.00 81.88 107 ILE A C 1
ATOM 811 O O . ILE A 1 107 ? 2.160 8.210 -22.375 1.00 81.88 107 ILE A O 1
ATOM 815 N N . ILE A 1 1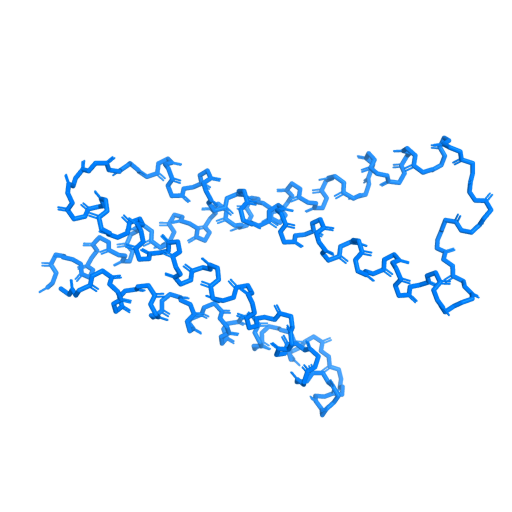08 ? 1.718 9.632 -24.054 1.00 84.94 108 ILE A N 1
ATOM 816 C CA . ILE A 1 108 ? 0.290 9.777 -23.724 1.00 84.94 108 ILE A CA 1
ATOM 817 C C . ILE A 1 108 ? -0.427 8.423 -23.785 1.00 84.94 108 ILE A C 1
ATOM 819 O O . ILE A 1 108 ? -1.177 8.087 -22.866 1.00 84.94 108 ILE A O 1
ATOM 823 N N . LYS A 1 109 ? -0.181 7.616 -24.824 1.00 85.19 109 LYS A N 1
ATOM 824 C CA . LYS A 1 109 ? -0.767 6.271 -24.939 1.00 85.19 109 LYS A CA 1
ATOM 825 C C . LYS A 1 109 ? -0.314 5.361 -23.802 1.00 85.19 109 LYS A C 1
ATOM 827 O O . LYS A 1 109 ? -1.151 4.686 -23.209 1.00 85.19 109 LYS A O 1
ATOM 832 N N . TYR A 1 110 ? 0.972 5.362 -23.458 1.00 84.19 110 TYR A N 1
ATOM 833 C CA . TYR A 1 110 ? 1.486 4.567 -22.344 1.00 84.19 110 TYR A CA 1
ATOM 834 C C . TYR A 1 110 ? 0.804 4.941 -21.020 1.00 84.19 110 TYR A C 1
ATOM 836 O O . TYR A 1 110 ? 0.340 4.073 -20.277 1.00 84.19 110 TYR A O 1
ATOM 844 N N . VAL A 1 111 ? 0.666 6.240 -20.745 1.00 85.38 111 VAL A N 1
ATOM 845 C CA . VAL A 1 111 ? 0.001 6.719 -19.529 1.00 85.38 111 VAL A CA 1
ATOM 846 C C . VAL A 1 111 ? -1.476 6.323 -19.508 1.00 85.38 111 VAL A C 1
ATOM 848 O O . VAL A 1 111 ? -1.944 5.787 -18.504 1.00 85.38 111 VAL A O 1
ATOM 851 N N . LEU A 1 112 ? -2.207 6.547 -20.604 1.00 87.25 112 LEU A N 1
ATOM 852 C CA . LEU A 1 112 ? -3.651 6.302 -20.668 1.00 87.25 112 LEU A CA 1
ATOM 853 C C . LEU A 1 112 ? -4.019 4.816 -20.682 1.00 87.25 112 LEU A C 1
ATOM 855 O O . LEU A 1 112 ? -5.006 4.437 -20.055 1.00 87.25 112 LEU A O 1
ATOM 859 N N . PHE A 1 113 ? -3.252 3.980 -21.383 1.00 87.62 113 PHE A N 1
ATOM 860 C CA . PHE A 1 113 ? -3.598 2.571 -21.586 1.00 87.62 113 PHE A CA 1
ATOM 861 C C . PHE A 1 113 ? -2.903 1.614 -20.615 1.00 87.62 113 PHE A C 1
ATOM 863 O O . PHE A 1 113 ? -3.402 0.508 -20.420 1.00 87.62 113 PHE A O 1
ATOM 870 N N . PHE A 1 114 ? -1.807 2.024 -19.969 1.00 85.25 114 PHE A N 1
ATOM 871 C CA . PHE A 1 114 ? -1.076 1.166 -19.030 1.00 85.25 114 PHE A CA 1
ATOM 872 C C . PHE A 1 114 ? -0.984 1.772 -17.631 1.00 85.25 114 PHE A C 1
ATOM 874 O O . PHE A 1 114 ? -1.538 1.206 -16.687 1.00 85.25 114 PHE A O 1
ATOM 881 N N . ALA A 1 115 ? -0.334 2.927 -17.473 1.00 86.00 115 ALA A N 1
ATOM 882 C CA . ALA A 1 115 ? -0.036 3.452 -16.138 1.00 86.00 115 ALA A CA 1
ATOM 883 C C . ALA A 1 115 ? -1.308 3.791 -15.342 1.00 86.00 115 ALA A C 1
ATOM 885 O O . ALA A 1 115 ? -1.430 3.429 -14.169 1.00 86.00 115 ALA A O 1
ATOM 886 N N . LEU A 1 116 ? -2.281 4.448 -15.979 1.00 87.75 116 LEU A N 1
ATOM 887 C CA . LEU A 1 116 ? -3.516 4.878 -15.329 1.00 87.75 116 LEU A CA 1
ATOM 888 C C . LEU A 1 116 ? -4.434 3.692 -14.975 1.00 87.75 116 LEU A C 1
ATOM 890 O O . LEU A 1 116 ? -4.824 3.609 -13.809 1.00 87.75 116 LEU A O 1
ATOM 894 N N . PRO A 1 117 ? -4.730 2.728 -15.872 1.00 90.75 117 PRO A N 1
ATOM 895 C CA . PRO A 1 117 ? -5.527 1.550 -15.521 1.00 90.75 117 PRO A CA 1
ATOM 896 C C . PRO A 1 117 ? -4.905 0.702 -14.407 1.00 90.75 117 PRO A C 1
ATOM 898 O O . PRO A 1 117 ? -5.617 0.249 -13.507 1.00 90.75 117 PRO A O 1
ATOM 901 N N . ILE A 1 118 ? -3.577 0.529 -14.418 1.00 89.06 118 ILE A N 1
ATOM 902 C CA . ILE A 1 118 ? -2.863 -0.180 -13.349 1.00 89.06 118 ILE A CA 1
ATOM 903 C C . ILE A 1 118 ? -2.988 0.595 -12.033 1.00 89.06 118 ILE A C 1
ATOM 905 O O . ILE A 1 118 ? -3.374 0.014 -11.021 1.00 89.06 118 ILE A O 1
ATOM 909 N N . SER A 1 119 ? -2.760 1.912 -12.046 1.00 90.31 119 SER A N 1
ATOM 910 C CA . SER A 1 119 ? -2.868 2.750 -10.842 1.00 90.31 119 SER A CA 1
ATOM 911 C C . SER A 1 119 ? -4.277 2.732 -10.250 1.00 90.31 119 SER A C 1
ATOM 913 O O . SER A 1 119 ? -4.435 2.605 -9.036 1.00 90.31 119 SER A O 1
ATOM 915 N N . VAL A 1 120 ? -5.311 2.797 -11.095 1.00 91.81 120 VAL A N 1
ATOM 916 C CA . VAL A 1 120 ? -6.714 2.669 -10.671 1.00 91.81 120 VAL A CA 1
ATOM 917 C C . VAL A 1 120 ? -6.969 1.292 -10.065 1.00 91.81 120 VAL A C 1
ATOM 919 O O . VAL A 1 120 ? -7.584 1.208 -9.005 1.00 91.81 120 VAL A O 1
ATOM 922 N N . SER A 1 121 ? -6.458 0.222 -10.676 1.00 91.25 121 SER A N 1
ATOM 923 C CA . SER A 1 121 ? -6.613 -1.146 -10.164 1.00 91.25 121 SER A CA 1
ATOM 924 C C . SER A 1 121 ? -5.961 -1.317 -8.789 1.00 91.25 121 SER A C 1
ATOM 926 O O . SER A 1 121 ? -6.589 -1.831 -7.864 1.00 91.25 121 SER A O 1
ATOM 928 N N . VAL A 1 122 ? -4.735 -0.813 -8.609 1.00 89.44 122 VAL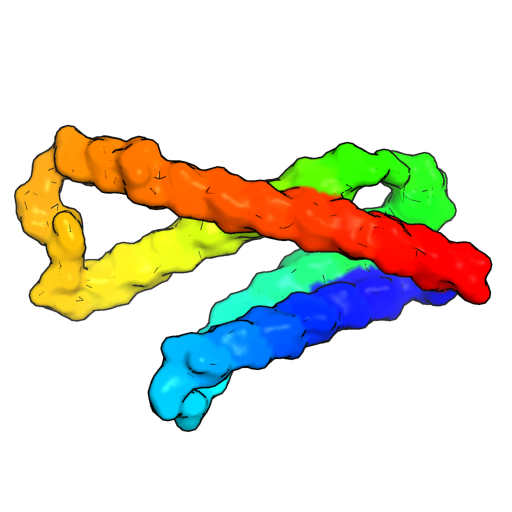 A N 1
ATOM 929 C CA . VAL A 1 122 ? -4.045 -0.814 -7.306 1.00 89.44 122 VAL A CA 1
ATOM 930 C C . VAL A 1 122 ? -4.790 0.051 -6.285 1.00 89.44 122 VAL A C 1
ATOM 932 O O . VAL A 1 122 ? -4.931 -0.341 -5.127 1.00 89.44 122 VAL A O 1
ATOM 935 N N . GLY A 1 123 ? -5.347 1.189 -6.707 1.00 90.75 123 GLY A N 1
ATOM 936 C CA . GLY A 1 123 ? -6.259 1.982 -5.886 1.00 90.75 123 GLY A CA 1
ATOM 937 C C . GLY A 1 123 ? -7.483 1.177 -5.436 1.00 90.75 123 GLY A C 1
ATOM 938 O O . GLY A 1 123 ? -7.833 1.180 -4.258 1.00 90.75 123 GLY A O 1
ATOM 939 N N . LEU A 1 124 ? -8.129 0.423 -6.327 1.00 93.00 124 LEU A N 1
ATOM 940 C CA . LEU A 1 124 ? -9.277 -0.417 -5.966 1.00 93.00 124 LEU A CA 1
ATOM 941 C C . LEU A 1 124 ? -8.900 -1.490 -4.934 1.00 93.00 124 LEU A C 1
ATOM 943 O O . LEU A 1 124 ? -9.632 -1.666 -3.958 1.00 93.00 124 LEU A O 1
ATOM 947 N N . PHE A 1 125 ? -7.734 -2.130 -5.068 1.00 90.50 125 PHE A N 1
ATOM 948 C CA . PHE A 1 125 ? -7.211 -3.023 -4.026 1.00 90.50 125 PHE A CA 1
ATOM 949 C C . PHE A 1 125 ? -6.998 -2.294 -2.693 1.00 90.50 125 PHE A C 1
ATOM 951 O O . PHE A 1 125 ? -7.396 -2.798 -1.641 1.00 90.50 125 PHE A O 1
ATOM 958 N N . GLY A 1 126 ? -6.461 -1.071 -2.730 1.00 89.62 126 GLY A N 1
ATOM 959 C CA . GLY A 1 126 ? -6.335 -0.212 -1.551 1.00 89.62 126 GLY A CA 1
ATOM 960 C C . GLY A 1 126 ? -7.681 0.116 -0.893 1.00 89.62 126 GLY A C 1
ATOM 961 O O . GLY A 1 126 ? -7.774 0.168 0.334 1.00 89.62 126 GLY A O 1
ATOM 962 N N . SER A 1 127 ? -8.748 0.285 -1.679 1.00 91.06 127 SER A N 1
ATOM 963 C CA . SER A 1 127 ? -10.115 0.488 -1.176 1.00 91.06 127 SER A CA 1
ATOM 964 C C . SER A 1 127 ? -10.638 -0.740 -0.428 1.00 91.06 127 SER A C 1
ATOM 966 O O . SER A 1 127 ? -11.117 -0.616 0.701 1.00 91.06 127 SER A O 1
ATOM 968 N N . VAL A 1 128 ? -10.471 -1.935 -1.008 1.00 92.31 128 VAL A N 1
ATOM 969 C CA . VAL A 1 128 ? -10.836 -3.212 -0.366 1.00 92.31 128 VAL A CA 1
ATOM 970 C C . VAL A 1 128 ? -10.072 -3.390 0.945 1.00 92.31 128 VAL A C 1
ATOM 972 O O . VAL A 1 128 ? -10.664 -3.706 1.978 1.00 92.31 128 VAL A O 1
ATOM 975 N N . GLN A 1 129 ? -8.773 -3.100 0.940 1.00 89.00 129 GLN A N 1
ATOM 976 C CA . GLN A 1 129 ? -7.952 -3.127 2.146 1.00 89.00 129 GLN A CA 1
ATOM 977 C C . GLN A 1 129 ? -8.436 -2.114 3.201 1.00 89.00 129 GLN A C 1
ATOM 979 O O . GLN A 1 129 ? -8.502 -2.429 4.389 1.00 89.00 129 GLN A O 1
ATOM 984 N N . GLY A 1 130 ? -8.833 -0.911 2.779 1.00 88.00 130 GLY A N 1
ATOM 985 C CA . GLY A 1 130 ? -9.424 0.103 3.652 1.00 88.00 130 GLY A CA 1
ATOM 986 C C . GLY A 1 130 ? -10.724 -0.3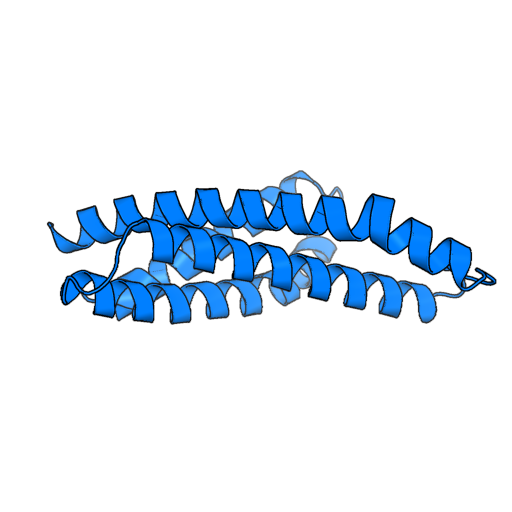61 4.316 1.00 88.00 130 GLY A C 1
ATOM 987 O O . GLY A 1 130 ? -10.913 -0.135 5.512 1.00 88.00 130 GLY A O 1
ATOM 988 N N . LEU A 1 131 ? -11.593 -1.053 3.574 1.00 91.19 131 LEU A N 1
ATOM 989 C CA . LEU A 1 131 ? -12.823 -1.650 4.108 1.00 91.19 131 LEU A CA 1
ATOM 990 C C . LEU A 1 131 ? -12.530 -2.730 5.154 1.00 91.19 131 LEU A C 1
ATOM 992 O O . LEU A 1 131 ? -13.152 -2.739 6.217 1.00 91.19 131 LEU A O 1
ATOM 996 N N . LEU A 1 132 ? -11.551 -3.601 4.896 1.00 88.88 132 LEU A N 1
ATOM 997 C CA . LEU A 1 132 ? -11.121 -4.612 5.865 1.00 88.88 132 LEU A CA 1
ATOM 998 C C . LEU A 1 132 ? -10.639 -3.958 7.165 1.00 88.88 132 LEU A C 1
ATOM 1000 O O . LEU A 1 132 ? -11.086 -4.335 8.250 1.00 88.88 132 LEU A O 1
ATOM 1004 N N . PHE A 1 133 ? -9.810 -2.915 7.070 1.00 88.69 133 PHE A N 1
ATOM 1005 C CA . PHE A 1 133 ? -9.367 -2.168 8.247 1.00 88.69 133 PHE A CA 1
ATOM 1006 C C . PHE A 1 133 ? -10.508 -1.477 8.986 1.00 88.69 133 PHE A C 1
ATOM 1008 O O . PHE A 1 133 ? -10.468 -1.413 10.210 1.00 88.69 133 PHE A O 1
ATOM 1015 N N . TYR A 1 134 ? -11.542 -0.989 8.301 1.00 88.62 134 TYR A N 1
ATOM 1016 C CA . TYR A 1 134 ? -12.713 -0.443 8.986 1.00 88.62 134 TYR A CA 1
ATOM 1017 C C . TYR A 1 134 ? -13.369 -1.485 9.903 1.00 88.62 134 TYR A C 1
ATOM 1019 O O . TYR A 1 134 ? -13.611 -1.204 11.079 1.00 88.62 134 TYR A O 1
ATOM 1027 N N . HIS A 1 135 ? -13.622 -2.690 9.386 1.00 88.31 135 HIS A N 1
ATOM 1028 C CA . HIS A 1 135 ? -14.253 -3.760 10.160 1.00 88.31 135 HIS A CA 1
ATOM 1029 C C . HIS A 1 135 ? -13.372 -4.230 11.321 1.00 88.31 135 HIS A C 1
ATOM 1031 O O . HIS A 1 135 ? -13.863 -4.337 12.446 1.00 88.31 135 HIS A O 1
ATOM 1037 N N . LEU A 1 136 ? -12.075 -4.436 11.074 1.00 86.31 136 LEU A N 1
ATOM 1038 C CA . LEU A 1 136 ? -11.118 -4.853 12.101 1.00 86.31 136 LEU A CA 1
ATOM 1039 C C . LEU A 1 136 ? -10.984 -3.805 13.211 1.00 86.31 136 LEU A C 1
ATOM 1041 O O . LEU A 1 136 ? -11.141 -4.131 14.384 1.00 86.31 136 LEU A O 1
ATOM 1045 N N . ASN A 1 137 ? -10.789 -2.535 12.850 1.00 87.19 137 ASN A N 1
ATOM 1046 C CA . ASN A 1 137 ? -10.636 -1.455 13.825 1.00 87.19 137 ASN A CA 1
ATOM 1047 C C . ASN A 1 137 ? -11.912 -1.258 14.651 1.00 87.19 137 ASN A C 1
ATOM 1049 O O . ASN A 1 137 ? -11.839 -0.988 15.847 1.00 87.19 137 ASN A O 1
ATOM 1053 N N . ARG A 1 138 ? -13.092 -1.393 14.030 1.00 85.88 138 ARG A N 1
ATOM 1054 C CA . ARG A 1 138 ? -14.371 -1.312 14.744 1.00 85.88 138 ARG A CA 1
ATOM 1055 C C . ARG A 1 138 ? -14.506 -2.442 15.761 1.00 85.88 138 ARG A C 1
ATOM 1057 O O . ARG A 1 138 ? -14.964 -2.190 16.870 1.00 85.88 138 ARG A O 1
ATOM 1064 N N . TRP A 1 139 ? -14.106 -3.657 15.395 1.00 85.62 139 TRP A N 1
ATOM 1065 C CA . TRP A 1 139 ? -14.149 -4.803 16.299 1.00 85.62 139 TRP A CA 1
ATOM 1066 C C . TRP A 1 139 ? -13.172 -4.638 17.473 1.00 85.62 139 TRP A C 1
ATOM 1068 O O . TRP A 1 139 ? -13.580 -4.785 18.618 1.00 85.62 139 TRP A O 1
ATOM 1078 N N . GLN A 1 140 ? -11.940 -4.194 17.205 1.00 84.56 140 GLN A N 1
ATOM 1079 C CA . GLN A 1 140 ? -10.907 -3.912 18.218 1.00 84.56 140 GLN A CA 1
ATOM 1080 C C . GLN A 1 140 ? -11.236 -2.750 19.173 1.00 84.56 140 GLN A C 1
ATOM 1082 O O . GLN A 1 140 ? -10.647 -2.629 20.250 1.00 84.56 140 GLN A O 1
ATOM 1087 N N . LEU A 1 141 ? -12.114 -1.833 18.760 1.00 81.75 141 LEU A N 1
ATOM 1088 C CA . LEU A 1 141 ? -12.616 -0.753 19.614 1.00 81.75 141 LEU A CA 1
ATOM 1089 C C . LEU A 1 141 ? -13.836 -1.177 20.440 1.00 81.75 141 LEU A C 1
ATOM 1091 O O . LEU A 1 141 ? -14.108 -0.540 21.453 1.00 81.75 141 LEU A O 1
ATOM 1095 N N . ALA A 1 142 ? -14.568 -2.205 20.002 1.00 78.50 142 ALA A N 1
ATOM 1096 C CA . ALA A 1 142 ? -15.709 -2.767 20.722 1.00 78.50 142 ALA A CA 1
ATOM 1097 C C . ALA A 1 142 ? -15.302 -3.822 21.768 1.00 78.50 142 ALA A C 1
ATOM 1099 O O . ALA A 1 142 ? -16.074 -4.074 22.691 1.00 78.50 142 ALA A O 1
ATOM 1100 N N . SER A 1 143 ? -14.118 -4.425 21.612 1.00 69.00 143 SER A N 1
ATOM 1101 C CA . SER A 1 143 ? -13.440 -5.279 22.600 1.00 69.00 143 SER A CA 1
ATOM 1102 C C . SER A 1 143 ? -12.651 -4.467 23.625 1.00 69.00 143 SER A C 1
ATOM 1104 O O . SER A 1 143 ? -12.734 -4.804 24.820 1.00 69.00 143 SER A O 1
#

Secondary structure (DSSP, 8-state):
--HHHHHHHHHHHHHHHHHHHHHHT-S-HHHHHHHHHHHHHHHHHHHHHHHHHHHHHHHTT---HHHHHHHHHHHHHHHHHHHHHHHHHHHHHTT--TTTT--HHHHHHHIIIIIHHHHHHHHHHHHHHHHHHHHHHHHHHH-

pLDDT: mean 83.08, std 7.64, range [53.94, 93.0]

Sequence (143 aa):
MSPRLIGIQNGVIVFVFWLCVGLLLVSDWRIAIPLFAAYLFPISLVVAWRSAKLGCNLAKQCVTVKAYAVEGFLVGFTVCIVFFGLTISNQAFAAGTVLDGADLNDIIKYVLFFALPISVSVGLFGSVQGLLFYHLNRWQLAS